Protein AF-A0A3D3W936-F1 (afdb_monomer_lite)

Sequence (114 aa):
MDIQENEQLFLDLMVFDGLSDNRIKELVEAGYLDEERENTDKAEAFIGHFVMSRKDEVIKTLEEQGSYFKDKGHVMFHAGLKSLMAMEIVMEHLAHNMVIKRKRDGNYIPRGIC

Structure (mmCIF, N/CA/C/O backbone):
data_AF-A0A3D3W936-F1
#
_entry.id   AF-A0A3D3W936-F1
#
loop_
_atom_site.group_PDB
_atom_site.id
_atom_site.type_symbol
_atom_site.label_atom_id
_atom_site.label_alt_id
_atom_site.label_comp_id
_atom_site.label_asym_id
_atom_site.label_entity_id
_atom_site.label_seq_id
_atom_site.pdbx_PDB_ins_code
_atom_site.Cartn_x
_atom_site.Cartn_y
_atom_site.Cartn_z
_atom_site.occupancy
_atom_site.B_iso_or_equiv
_atom_site.auth_seq_id
_atom_site.auth_comp_id
_atom_site.auth_asym_id
_atom_site.auth_atom_id
_atom_site.pdbx_PDB_model_num
ATOM 1 N N . MET A 1 1 ? -15.460 5.883 -2.810 1.00 45.62 1 MET A N 1
ATOM 2 C CA . MET A 1 1 ? -14.508 6.201 -1.730 1.00 45.62 1 MET A CA 1
ATOM 3 C C . MET A 1 1 ? -13.257 6.726 -2.379 1.00 45.62 1 MET A C 1
ATOM 5 O O . MET A 1 1 ? -12.807 6.135 -3.358 1.00 45.62 1 MET A O 1
ATOM 9 N N . ASP A 1 2 ? -12.807 7.880 -1.911 1.00 51.16 2 ASP A N 1
ATOM 10 C CA . ASP A 1 2 ? -11.709 8.630 -2.505 1.00 51.16 2 ASP A CA 1
ATOM 11 C C . ASP A 1 2 ? -10.382 7.879 -2.300 1.00 51.16 2 ASP A C 1
ATOM 13 O O . ASP A 1 2 ? -10.184 7.217 -1.281 1.00 51.16 2 ASP A O 1
ATOM 17 N N . ILE A 1 3 ? -9.458 7.949 -3.261 1.00 53.22 3 ILE A N 1
ATOM 18 C CA . ILE A 1 3 ? -8.173 7.221 -3.195 1.00 53.22 3 ILE A CA 1
ATOM 19 C C . ILE A 1 3 ? -7.363 7.651 -1.955 1.00 53.22 3 ILE A C 1
ATOM 21 O O . ILE A 1 3 ? -6.620 6.845 -1.396 1.00 53.22 3 ILE A O 1
ATOM 25 N N . GLN A 1 4 ? -7.560 8.890 -1.488 1.00 54.97 4 GLN A N 1
ATOM 26 C CA . GLN A 1 4 ? -6.928 9.436 -0.283 1.00 54.97 4 GLN A CA 1
ATOM 27 C C . GLN A 1 4 ? -7.371 8.770 1.019 1.00 54.97 4 GLN A C 1
ATOM 29 O O . GLN A 1 4 ? -6.528 8.525 1.879 1.00 54.97 4 GLN A O 1
ATOM 34 N N . GLU A 1 5 ? -8.659 8.461 1.169 1.00 63.22 5 GLU A N 1
ATOM 35 C CA . GLU A 1 5 ? -9.177 7.841 2.396 1.00 63.22 5 GLU A CA 1
ATOM 36 C C . GLU A 1 5 ? -8.642 6.411 2.556 1.00 63.22 5 GLU A C 1
ATOM 38 O O . GLU A 1 5 ? -8.361 5.963 3.666 1.00 63.22 5 GLU A O 1
ATOM 43 N N . ASN A 1 6 ? -8.408 5.725 1.434 1.00 86.69 6 ASN A N 1
ATOM 44 C CA . ASN A 1 6 ? -7.884 4.364 1.429 1.00 86.69 6 ASN A CA 1
ATOM 45 C C . ASN A 1 6 ? -6.383 4.299 1.763 1.00 86.69 6 ASN A C 1
ATOM 47 O O . ASN A 1 6 ? -5.961 3.352 2.417 1.00 86.69 6 ASN A O 1
ATOM 51 N N . GLU A 1 7 ? -5.564 5.270 1.339 1.00 93.19 7 GLU A N 1
ATOM 52 C CA . GLU A 1 7 ? -4.128 5.255 1.674 1.00 93.19 7 GLU A CA 1
ATOM 53 C C . GLU A 1 7 ? -3.887 5.541 3.159 1.00 93.19 7 GLU A C 1
ATOM 55 O O . GLU A 1 7 ? -3.073 4.861 3.777 1.00 93.19 7 GLU A O 1
ATOM 60 N N . GLN A 1 8 ? -4.615 6.494 3.753 1.00 92.50 8 GLN A N 1
ATOM 61 C CA . GLN A 1 8 ? -4.477 6.761 5.186 1.00 92.50 8 GLN A CA 1
ATOM 62 C C . GLN A 1 8 ? -4.939 5.563 6.017 1.00 92.50 8 GLN A C 1
ATOM 64 O O . GLN A 1 8 ? -4.222 5.154 6.921 1.00 92.50 8 GLN A O 1
ATOM 69 N N . LEU A 1 9 ? -6.080 4.952 5.675 1.00 94.62 9 LEU A N 1
ATOM 70 C CA . LEU A 1 9 ? -6.524 3.723 6.335 1.00 94.62 9 LEU A CA 1
ATOM 71 C C . LEU A 1 9 ? -5.487 2.599 6.191 1.00 94.62 9 LEU A C 1
ATOM 73 O O . LEU A 1 9 ? -5.211 1.899 7.155 1.00 94.6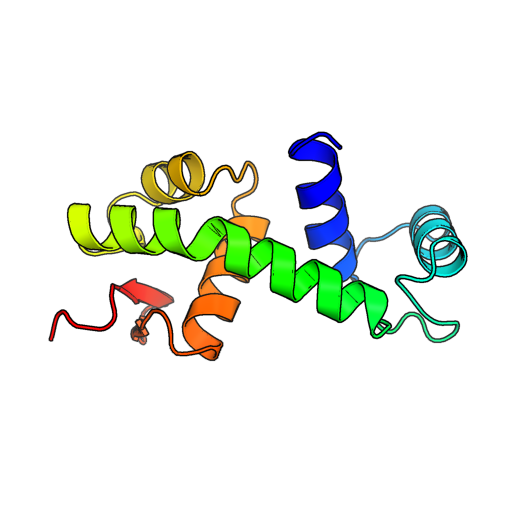2 9 LEU A O 1
ATOM 77 N N . PHE A 1 10 ? -4.881 2.441 5.014 1.00 95.25 10 PHE A N 1
ATOM 78 C CA . PHE A 1 10 ? -3.809 1.467 4.815 1.00 95.25 10 PHE A CA 1
ATOM 79 C C . PHE A 1 10 ? -2.612 1.731 5.731 1.00 95.25 10 PHE A C 1
ATOM 81 O O . PHE A 1 10 ? -2.123 0.805 6.370 1.00 95.25 10 PHE A O 1
ATOM 88 N N . LEU A 1 11 ? -2.162 2.982 5.836 1.00 94.06 11 LEU A N 1
ATOM 89 C CA . LEU A 1 11 ? -1.073 3.344 6.741 1.00 94.06 11 LEU A CA 1
ATOM 90 C C . LEU A 1 11 ? -1.441 3.115 8.206 1.00 94.06 11 LEU A C 1
ATOM 92 O O . LEU A 1 11 ? -0.625 2.562 8.935 1.00 94.06 11 LEU A O 1
ATOM 96 N N . ASP A 1 12 ? -2.659 3.472 8.614 1.00 94.44 12 ASP A N 1
ATOM 97 C CA . ASP A 1 12 ? -3.129 3.274 9.986 1.00 94.44 12 ASP A CA 1
ATOM 98 C C . ASP A 1 12 ? -3.082 1.787 10.390 1.00 94.44 12 ASP A C 1
ATOM 100 O O . ASP A 1 12 ? -2.702 1.463 11.510 1.00 94.44 12 ASP A O 1
ATOM 104 N N . LEU A 1 13 ? -3.420 0.876 9.471 1.00 94.12 13 LEU A N 1
ATOM 105 C CA . LEU A 1 13 ? -3.433 -0.572 9.728 1.00 94.12 13 LEU A CA 1
ATOM 106 C C . LEU A 1 13 ? -2.056 -1.241 9.616 1.00 94.12 13 LEU A C 1
ATOM 108 O O . LEU A 1 13 ? -1.870 -2.363 10.081 1.00 94.12 13 LEU A O 1
ATOM 112 N N . MET A 1 14 ? -1.093 -0.582 8.969 1.00 92.38 14 MET A N 1
ATOM 113 C CA . MET A 1 14 ? 0.261 -1.112 8.785 1.00 92.38 14 MET A CA 1
ATOM 114 C C . MET A 1 14 ? 1.270 -0.519 9.772 1.00 92.38 14 MET A C 1
ATOM 116 O O . MET A 1 14 ? 2.302 -1.133 10.045 1.00 92.38 14 MET A O 1
ATOM 120 N N . VAL A 1 15 ? 0.998 0.683 10.281 1.00 84.25 15 VAL A N 1
ATOM 121 C CA . VAL A 1 15 ? 1.892 1.465 11.137 1.00 84.25 15 VAL A CA 1
ATOM 122 C C . VAL A 1 15 ? 1.115 1.908 12.372 1.00 84.25 15 VAL A C 1
ATOM 124 O O . VAL A 1 15 ? 0.683 3.049 12.504 1.00 84.25 15 VAL A O 1
ATOM 127 N N . PHE A 1 16 ? 0.942 0.961 13.291 1.00 72.56 16 PHE A N 1
ATOM 128 C CA . PHE A 1 16 ? 0.241 1.164 14.560 1.00 72.56 16 PHE A CA 1
ATOM 129 C C . PHE A 1 16 ? 0.913 2.194 15.474 1.00 72.56 16 PHE A C 1
ATOM 131 O O . PHE A 1 16 ? 0.245 2.885 16.248 1.00 72.56 16 PHE A O 1
ATOM 138 N N . ASP A 1 17 ? 2.242 2.280 15.401 1.00 70.88 17 ASP A N 1
ATOM 139 C CA . ASP A 1 17 ? 3.057 3.077 16.309 1.00 70.88 17 ASP A CA 1
ATOM 140 C C . ASP A 1 17 ? 2.916 4.568 15.956 1.00 70.88 17 ASP A C 1
ATOM 142 O O . ASP A 1 17 ? 3.547 5.082 15.032 1.00 70.88 17 ASP A O 1
ATOM 146 N N . GLY A 1 18 ? 2.004 5.255 16.650 1.00 75.75 18 GLY A N 1
ATOM 147 C CA . GLY A 1 18 ? 1.690 6.671 16.425 1.00 75.75 18 GLY A CA 1
ATOM 148 C C . GLY A 1 18 ? 0.201 7.004 16.306 1.00 75.75 18 GLY A C 1
ATOM 149 O O . GLY A 1 18 ? -0.145 8.186 16.234 1.00 75.75 18 GLY A O 1
ATOM 150 N N . LEU A 1 19 ? -0.693 6.009 16.318 1.00 88.12 19 LEU A N 1
ATOM 151 C CA . LEU A 1 19 ? -2.132 6.272 16.318 1.00 88.12 19 LEU A CA 1
ATOM 152 C C . LEU A 1 19 ? -2.610 6.820 17.667 1.00 88.12 19 LEU A C 1
ATOM 154 O O . LEU A 1 19 ? -2.293 6.295 18.732 1.00 88.12 19 LEU A O 1
ATOM 158 N N . SER A 1 20 ? -3.432 7.870 17.617 1.00 91.56 20 SER A N 1
ATOM 159 C CA . SER A 1 20 ? -4.142 8.359 18.806 1.00 91.56 20 SER A CA 1
ATOM 160 C C . SER A 1 20 ? -5.178 7.341 19.296 1.00 91.56 20 SER A C 1
ATOM 162 O O . SER A 1 20 ? -5.777 6.633 18.484 1.00 91.56 20 SER A O 1
ATOM 164 N N . ASP A 1 21 ? -5.482 7.338 20.598 1.00 91.88 21 ASP A N 1
ATOM 165 C CA . ASP A 1 21 ? -6.515 6.459 21.172 1.00 91.88 21 ASP A CA 1
ATOM 166 C C . ASP A 1 21 ? -7.889 6.637 20.502 1.00 91.88 21 ASP A C 1
ATOM 168 O O . ASP A 1 21 ? -8.616 5.663 20.311 1.00 91.88 21 ASP A O 1
ATOM 172 N N . ASN A 1 22 ? -8.232 7.862 20.081 1.00 94.25 22 ASN A N 1
ATOM 173 C CA . ASN A 1 22 ? -9.468 8.124 19.339 1.00 94.25 22 ASN A CA 1
ATOM 174 C C . ASN A 1 22 ? -9.477 7.397 17.991 1.00 94.25 22 ASN A C 1
ATOM 176 O O . ASN A 1 22 ? -10.472 6.768 17.644 1.00 94.25 22 ASN A O 1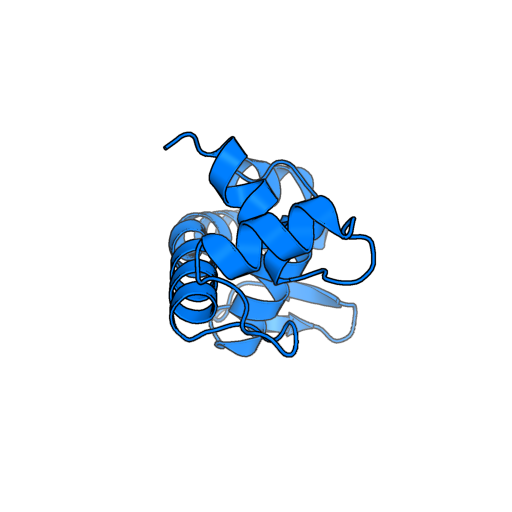
ATOM 180 N N . ARG A 1 23 ? -8.360 7.440 17.255 1.00 93.69 23 ARG A N 1
ATOM 181 C CA . ARG A 1 23 ? -8.250 6.761 15.961 1.00 93.69 23 ARG A CA 1
ATOM 182 C C . ARG A 1 23 ? -8.288 5.243 16.118 1.00 93.69 23 ARG A C 1
ATOM 184 O O . ARG A 1 23 ? -8.963 4.576 15.344 1.00 93.69 23 ARG A O 1
ATOM 191 N N . ILE A 1 24 ? -7.628 4.703 17.144 1.00 93.94 24 ILE A N 1
ATOM 192 C CA . ILE A 1 24 ? -7.701 3.271 17.475 1.00 93.94 24 ILE A CA 1
ATOM 193 C C . ILE A 1 24 ? -9.155 2.874 17.748 1.00 93.94 24 ILE A C 1
ATOM 195 O O . ILE A 1 24 ? -9.643 1.905 17.174 1.00 93.94 24 ILE A O 1
ATOM 199 N N . LYS A 1 25 ? -9.878 3.658 18.557 1.00 94.69 25 LYS A N 1
ATOM 200 C CA . LYS A 1 25 ? -11.290 3.405 18.857 1.00 94.69 25 LYS A CA 1
ATOM 201 C C . LYS A 1 25 ? -12.165 3.408 17.598 1.00 94.69 25 LYS A C 1
ATOM 203 O O . LYS A 1 25 ? -12.977 2.504 17.441 1.00 94.69 25 LYS A O 1
ATOM 208 N N . GLU A 1 26 ? -11.973 4.363 16.688 1.00 95.06 26 GLU A N 1
ATOM 209 C CA . GLU A 1 26 ? -12.682 4.389 15.398 1.00 95.06 26 GLU A CA 1
ATOM 210 C C . GLU A 1 26 ? -12.427 3.123 14.568 1.00 95.06 26 GLU A C 1
ATOM 212 O O . GLU A 1 26 ? -13.348 2.592 13.950 1.00 95.06 26 GLU A O 1
ATOM 217 N N . LEU A 1 27 ? -11.187 2.623 14.547 1.00 95.62 27 LEU A N 1
ATOM 218 C CA . LEU A 1 27 ? -10.826 1.418 13.797 1.00 95.62 27 LEU A CA 1
ATOM 219 C C . LEU A 1 27 ? -11.406 0.143 14.427 1.00 95.62 27 LEU A C 1
ATOM 221 O O . LEU A 1 27 ? -11.831 -0.747 13.685 1.00 95.62 27 LEU A O 1
ATOM 225 N N . VAL A 1 28 ? -11.486 0.078 15.761 1.00 95.94 28 VAL A N 1
ATOM 226 C CA . VAL A 1 28 ? -12.176 -1.001 16.491 1.00 95.94 28 VAL A CA 1
ATOM 227 C C . VAL A 1 28 ? -13.680 -0.965 16.213 1.00 95.94 28 VAL A C 1
ATOM 229 O O . VAL A 1 28 ? -14.263 -1.972 15.822 1.00 95.94 28 VAL A O 1
ATOM 232 N N . GLU A 1 29 ? -14.319 0.203 16.322 1.00 96.44 29 GLU A N 1
ATOM 233 C CA . GLU A 1 29 ? -15.753 0.370 16.029 1.00 96.44 29 GLU A CA 1
ATOM 234 C C . GLU A 1 29 ? -16.084 0.056 14.562 1.00 96.44 29 GLU A C 1
ATOM 236 O O . GLU A 1 29 ? -17.131 -0.517 14.256 1.00 96.44 29 GLU A O 1
ATOM 241 N N . ALA A 1 30 ? -15.172 0.377 13.642 1.00 95.50 30 ALA A N 1
ATOM 242 C CA . ALA A 1 30 ? -15.280 0.011 12.236 1.00 95.50 30 ALA A CA 1
ATOM 243 C C . ALA A 1 30 ? -14.973 -1.476 11.968 1.00 95.50 30 ALA A C 1
ATOM 245 O O . ALA A 1 30 ? -15.170 -1.930 10.836 1.00 95.50 30 ALA A O 1
ATOM 246 N N . GLY A 1 31 ? -14.506 -2.238 12.960 1.00 96.19 31 GLY A N 1
ATOM 247 C CA . GLY A 1 31 ? -14.188 -3.664 12.864 1.00 96.19 31 GLY A CA 1
ATOM 248 C C . GLY A 1 31 ? -12.910 -3.981 12.087 1.00 96.19 31 GLY A C 1
ATOM 249 O O . GLY A 1 31 ? -12.776 -5.094 11.583 1.00 96.19 31 GLY A O 1
ATOM 250 N N . TYR A 1 32 ? -12.011 -3.010 11.917 1.00 96.19 32 TYR A N 1
ATOM 251 C CA . TYR A 1 32 ? -10.683 -3.243 11.344 1.00 96.19 32 TYR A CA 1
ATOM 252 C C . TYR A 1 32 ? -9.686 -3.740 12.392 1.00 96.19 32 TYR A C 1
ATOM 254 O O . TYR A 1 32 ? -8.821 -4.541 12.058 1.00 96.19 32 TYR A O 1
ATOM 262 N N . LEU A 1 33 ? -9.842 -3.303 13.643 1.00 95.56 33 LEU A N 1
ATOM 263 C CA . LEU A 1 33 ? -9.070 -3.797 14.778 1.00 95.56 33 LEU A CA 1
ATOM 264 C C . LEU A 1 33 ? -9.965 -4.552 15.760 1.00 95.56 33 LEU A C 1
ATOM 266 O O . LEU A 1 33 ? -11.160 -4.261 15.851 1.00 95.56 33 LEU A O 1
ATOM 270 N N . ASP A 1 34 ? -9.390 -5.501 16.488 1.00 94.12 34 ASP A N 1
ATOM 271 C CA . ASP A 1 34 ? -10.045 -6.145 17.625 1.00 94.12 34 ASP A CA 1
ATOM 272 C C . ASP A 1 34 ? -9.782 -5.405 18.953 1.00 94.12 34 ASP A C 1
ATOM 274 O O . ASP A 1 34 ? -9.165 -4.336 18.996 1.00 94.12 34 ASP A O 1
ATOM 278 N N . GLU A 1 35 ? -10.291 -5.952 20.061 1.00 90.94 35 GLU A N 1
ATOM 279 C CA . GLU A 1 35 ? -10.131 -5.365 21.399 1.00 90.94 35 GLU A CA 1
ATOM 280 C C . GLU A 1 35 ? -8.667 -5.349 21.879 1.00 90.94 35 GLU A C 1
ATOM 282 O O . GLU A 1 35 ? -8.300 -4.502 22.699 1.00 90.94 35 GLU A O 1
ATOM 287 N N . GLU A 1 36 ? -7.827 -6.237 21.340 1.00 91.62 36 GLU A N 1
ATOM 288 C CA . GLU A 1 36 ? -6.386 -6.311 21.602 1.00 91.62 36 GLU A CA 1
ATOM 289 C C . GLU A 1 36 ? -5.577 -5.392 20.669 1.00 91.62 36 GLU A C 1
ATOM 291 O O . GLU A 1 36 ? -4.365 -5.246 20.835 1.00 91.62 36 GLU A O 1
ATOM 296 N N . ARG A 1 37 ? -6.267 -4.658 19.780 1.00 90.69 37 ARG A N 1
ATOM 297 C CA . ARG A 1 37 ? -5.710 -3.747 18.768 1.00 90.69 37 ARG A CA 1
ATOM 298 C C . ARG A 1 37 ? -4.949 -4.481 17.662 1.00 90.69 37 ARG A C 1
ATOM 300 O O . ARG A 1 37 ? -4.101 -3.871 17.011 1.00 90.69 37 ARG A O 1
ATOM 307 N N . GLU A 1 38 ? -5.261 -5.750 17.428 1.00 92.62 38 GLU A N 1
ATOM 308 C CA . GLU A 1 38 ? -4.733 -6.528 16.309 1.00 92.62 38 GLU A CA 1
ATOM 309 C C . GLU A 1 38 ? -5.623 -6.379 15.066 1.00 92.62 38 GLU A C 1
ATOM 311 O O . GLU A 1 38 ? -6.813 -6.065 15.160 1.00 92.62 38 GLU A O 1
ATOM 316 N N . ASN A 1 39 ? -5.047 -6.580 13.876 1.00 95.19 39 ASN A N 1
ATOM 317 C CA . ASN A 1 39 ? -5.801 -6.559 12.622 1.00 95.19 39 ASN A CA 1
ATOM 318 C C . ASN A 1 39 ? -6.803 -7.718 12.570 1.00 95.19 39 ASN A C 1
ATOM 320 O O . ASN A 1 39 ? -6.443 -8.879 12.745 1.00 95.19 39 ASN A O 1
ATOM 324 N N . THR A 1 40 ? -8.053 -7.412 12.228 1.00 96.69 40 THR A N 1
ATOM 325 C CA . THR A 1 40 ? -9.069 -8.435 11.946 1.00 96.69 40 THR A CA 1
ATOM 326 C C . THR A 1 40 ? -8.958 -8.956 10.509 1.00 96.69 40 THR A C 1
ATOM 328 O O . THR A 1 40 ? -8.343 -8.326 9.644 1.00 96.69 40 THR A O 1
ATOM 331 N N . ASP A 1 41 ? -9.685 -10.033 10.186 1.00 96.94 41 ASP A N 1
ATOM 332 C CA . ASP A 1 41 ? -9.841 -10.524 8.804 1.00 96.94 41 ASP A CA 1
ATOM 333 C C . ASP A 1 41 ? -10.296 -9.427 7.823 1.00 96.94 41 ASP A C 1
ATOM 335 O O . ASP A 1 41 ? -9.945 -9.435 6.641 1.00 96.94 41 ASP A O 1
ATOM 339 N N . LYS A 1 42 ? -11.081 -8.452 8.305 1.00 95.38 42 LYS A N 1
ATOM 340 C CA . LYS A 1 42 ? -11.525 -7.309 7.501 1.00 95.38 42 LYS A CA 1
ATOM 341 C C . LYS A 1 42 ? -10.357 -6.384 7.154 1.00 95.38 42 LYS A C 1
ATOM 343 O O . LYS A 1 42 ? -10.291 -5.911 6.017 1.00 95.38 42 LYS A O 1
ATOM 348 N N . ALA A 1 43 ? -9.468 -6.109 8.109 1.00 96.00 43 ALA A N 1
ATOM 349 C CA . ALA A 1 43 ? -8.259 -5.328 7.863 1.00 96.00 43 ALA A CA 1
ATOM 350 C C . ALA A 1 43 ? -7.315 -6.057 6.913 1.00 96.00 43 ALA A C 1
ATOM 352 O O . ALA A 1 43 ? -6.909 -5.467 5.915 1.00 96.00 43 ALA A O 1
ATOM 353 N N . GLU A 1 44 ? -7.065 -7.345 7.135 1.00 95.44 44 GLU A N 1
ATOM 354 C CA . GLU A 1 44 ? -6.204 -8.150 6.261 1.00 95.44 44 GLU A CA 1
ATOM 355 C C . GLU A 1 44 ? -6.741 -8.212 4.821 1.00 95.44 44 GLU A C 1
ATOM 357 O O . GLU A 1 44 ? -5.999 -8.011 3.854 1.00 95.44 44 GLU A O 1
ATOM 362 N N . ALA A 1 45 ? -8.057 -8.381 4.648 1.00 95.19 45 ALA A N 1
ATOM 363 C CA . ALA A 1 45 ? -8.689 -8.331 3.330 1.00 95.19 45 ALA A CA 1
ATOM 364 C C . ALA A 1 45 ? -8.541 -6.954 2.662 1.00 95.19 45 ALA A C 1
ATOM 366 O O . ALA A 1 45 ? -8.273 -6.866 1.459 1.00 95.19 45 ALA A O 1
ATOM 367 N N . PHE A 1 46 ? -8.702 -5.870 3.425 1.00 95.56 46 PHE A N 1
ATOM 368 C CA . PHE A 1 46 ? -8.494 -4.515 2.923 1.00 95.56 46 PHE A CA 1
ATOM 369 C C . PHE A 1 46 ? -7.036 -4.282 2.500 1.00 95.56 46 PHE A C 1
ATOM 371 O O . PHE A 1 46 ? -6.805 -3.828 1.379 1.00 95.56 46 PHE A O 1
ATOM 378 N N . ILE A 1 47 ? -6.066 -4.636 3.350 1.00 95.31 47 ILE A N 1
ATOM 379 C CA . ILE A 1 47 ? -4.622 -4.520 3.092 1.00 95.31 47 ILE A CA 1
ATOM 380 C C . ILE A 1 47 ? -4.258 -5.285 1.818 1.00 95.31 47 ILE A C 1
ATOM 382 O O . ILE A 1 47 ? -3.660 -4.719 0.898 1.00 95.31 47 ILE A O 1
ATOM 386 N N . GLY A 1 48 ? -4.685 -6.547 1.719 1.00 93.88 48 GLY A N 1
ATOM 387 C CA . GLY A 1 48 ? -4.437 -7.390 0.554 1.00 93.88 48 GLY A CA 1
ATOM 388 C C . GLY A 1 48 ? -4.999 -6.784 -0.732 1.00 93.88 48 GLY A C 1
ATOM 389 O O . GLY A 1 48 ? -4.281 -6.660 -1.728 1.00 93.88 48 GLY A O 1
ATOM 390 N N . HIS A 1 49 ? -6.258 -6.336 -0.720 1.00 94.38 49 HIS A N 1
ATOM 391 C CA . HIS A 1 49 ? -6.862 -5.672 -1.877 1.00 94.38 49 HIS A CA 1
ATOM 392 C C . HIS A 1 49 ? -6.166 -4.355 -2.233 1.00 94.38 49 HIS A C 1
ATOM 394 O O . HIS A 1 49 ? -5.939 -4.085 -3.417 1.00 94.38 49 HIS A O 1
ATOM 400 N N . PHE A 1 50 ? -5.796 -3.548 -1.237 1.00 95.19 50 PHE A N 1
ATOM 401 C CA . PHE A 1 50 ? -5.094 -2.290 -1.453 1.00 95.19 50 PHE A CA 1
ATOM 402 C C . PHE A 1 50 ? -3.762 -2.533 -2.165 1.00 95.19 50 PHE A C 1
ATOM 404 O O . PHE A 1 50 ? -3.554 -1.987 -3.248 1.00 95.19 50 PHE A O 1
ATOM 411 N N . VAL A 1 51 ? -2.912 -3.422 -1.642 1.00 95.44 51 VAL A N 1
ATOM 412 C CA . VAL A 1 51 ? -1.622 -3.773 -2.263 1.00 95.44 51 VAL A CA 1
ATOM 413 C C . VAL A 1 51 ? -1.824 -4.311 -3.680 1.00 95.44 51 VAL A C 1
ATOM 415 O O . VAL A 1 51 ? -1.197 -3.838 -4.630 1.00 95.44 51 VAL A O 1
ATOM 418 N N . MET A 1 52 ? -2.730 -5.276 -3.849 1.00 93.38 52 MET A N 1
ATOM 419 C CA . MET A 1 52 ? -2.923 -5.946 -5.136 1.00 93.38 52 MET A CA 1
ATOM 420 C C . MET A 1 52 ? -3.497 -5.022 -6.207 1.00 93.38 52 MET A C 1
ATOM 422 O O . MET A 1 52 ? -3.175 -5.189 -7.381 1.00 93.38 52 MET A O 1
ATOM 426 N N . SER A 1 53 ? -4.274 -4.010 -5.822 1.00 93.75 53 SER A N 1
ATOM 427 C CA . SER A 1 53 ? -4.786 -3.012 -6.765 1.00 93.75 53 SER A CA 1
ATOM 428 C C . SER A 1 53 ? -3.705 -2.092 -7.352 1.00 93.75 53 SER A C 1
ATOM 430 O O . SER A 1 53 ? -3.950 -1.467 -8.378 1.00 93.75 53 SER A O 1
ATOM 432 N N . ARG A 1 54 ? -2.509 -2.012 -6.744 1.00 93.88 54 ARG A N 1
ATOM 433 C CA . ARG A 1 54 ? -1.361 -1.237 -7.267 1.00 93.88 54 ARG A CA 1
ATOM 434 C C . ARG A 1 54 ? -0.380 -2.079 -8.073 1.00 93.88 54 ARG A C 1
ATOM 436 O O . ARG A 1 54 ? 0.492 -1.539 -8.748 1.00 93.88 54 ARG A O 1
ATOM 443 N N . LYS A 1 55 ? -0.511 -3.401 -7.987 1.00 93.94 55 LYS A N 1
ATOM 444 C CA . LYS A 1 55 ? 0.441 -4.370 -8.521 1.00 93.94 55 LYS A CA 1
ATOM 445 C C . LYS A 1 55 ? 0.783 -4.121 -9.991 1.00 93.94 55 LYS A C 1
ATOM 447 O O . LYS A 1 55 ? 1.961 -4.078 -10.328 1.00 93.94 55 LYS A O 1
ATOM 452 N N . ASP A 1 56 ? -0.226 -3.990 -10.848 1.00 94.12 56 ASP A N 1
ATOM 453 C CA . ASP A 1 56 ? -0.019 -3.972 -12.300 1.00 94.12 56 ASP A CA 1
ATOM 454 C C . ASP A 1 56 ? 0.754 -2.723 -12.747 1.00 94.12 56 ASP A C 1
ATOM 456 O O . ASP A 1 56 ? 1.717 -2.838 -13.504 1.00 94.12 56 ASP A O 1
ATOM 460 N N . GLU A 1 57 ? 0.413 -1.550 -12.204 1.00 95.31 57 GLU A N 1
ATOM 461 C CA . GLU A 1 57 ? 1.146 -0.307 -12.480 1.00 95.31 57 GLU A CA 1
ATOM 462 C C . GLU A 1 57 ? 2.568 -0.351 -11.905 1.00 95.31 57 GLU A C 1
ATOM 464 O O . GLU A 1 57 ? 3.518 0.009 -12.595 1.00 95.31 57 GLU A O 1
ATOM 469 N N . VAL A 1 58 ? 2.755 -0.880 -10.688 1.00 95.50 58 VAL A N 1
ATOM 470 C CA . VAL A 1 58 ? 4.097 -1.054 -10.103 1.00 95.50 58 VAL A CA 1
ATOM 471 C C . VAL A 1 58 ? 4.976 -1.946 -10.982 1.00 95.50 58 VAL A C 1
ATOM 473 O O . VAL A 1 58 ? 6.117 -1.583 -11.267 1.00 95.50 58 VAL A O 1
ATOM 476 N N . ILE A 1 59 ? 4.470 -3.105 -11.420 1.00 94.62 59 ILE A N 1
ATOM 477 C CA . ILE A 1 59 ? 5.222 -4.021 -12.290 1.00 94.62 59 ILE A CA 1
ATOM 478 C C . ILE A 1 59 ? 5.588 -3.314 -13.589 1.00 94.62 59 ILE A C 1
ATOM 480 O O . ILE A 1 59 ? 6.767 -3.270 -13.936 1.00 94.62 59 ILE A O 1
ATOM 484 N N . LYS A 1 60 ? 4.601 -2.720 -14.264 1.00 95.12 60 LYS A N 1
ATOM 485 C CA . LYS A 1 60 ? 4.797 -2.044 -15.545 1.00 95.12 60 LYS A CA 1
ATOM 486 C C . LYS A 1 60 ? 5.861 -0.952 -15.450 1.00 95.12 60 LYS A C 1
ATOM 488 O O . LYS A 1 60 ? 6.806 -0.945 -16.235 1.00 95.12 60 LYS A O 1
ATOM 493 N N . THR A 1 61 ? 5.777 -0.067 -14.457 1.00 95.44 61 THR A N 1
ATOM 494 C CA . THR A 1 61 ? 6.767 1.007 -14.302 1.00 95.44 61 THR A CA 1
ATOM 495 C C . THR A 1 61 ? 8.161 0.459 -13.983 1.00 95.44 61 THR A C 1
ATOM 497 O O . THR A 1 61 ? 9.167 0.986 -14.466 1.00 95.44 61 THR A O 1
ATOM 500 N N . LEU A 1 62 ? 8.259 -0.624 -13.203 1.00 95.50 62 LEU A N 1
ATOM 501 C CA . LEU A 1 62 ? 9.539 -1.286 -12.941 1.00 95.50 62 LEU A CA 1
ATOM 502 C C . LEU A 1 62 ? 10.106 -1.985 -14.180 1.00 95.50 62 LEU A C 1
ATOM 504 O O . LEU A 1 62 ? 11.325 -2.008 -14.325 1.00 95.50 62 LEU A O 1
ATOM 508 N N . GLU A 1 63 ? 9.274 -2.544 -15.056 1.00 93.88 63 GLU A N 1
ATOM 509 C CA . GLU A 1 63 ? 9.701 -3.116 -16.339 1.00 93.88 63 GLU A CA 1
ATOM 510 C C . GLU A 1 63 ? 10.237 -2.032 -17.280 1.00 93.88 63 GLU A C 1
ATOM 512 O O . GLU A 1 63 ? 11.285 -2.218 -17.895 1.00 93.88 63 GLU A O 1
ATOM 517 N N . GLU A 1 64 ? 9.584 -0.870 -17.323 1.00 93.19 64 GLU A N 1
ATOM 518 C CA . GLU A 1 64 ? 10.003 0.271 -18.145 1.00 93.19 64 GLU A CA 1
ATOM 519 C C . GLU A 1 64 ? 11.328 0.886 -17.667 1.00 93.19 64 GLU A C 1
ATOM 521 O O . GLU A 1 64 ? 12.207 1.207 -18.473 1.00 93.19 64 GLU A O 1
ATOM 526 N N . GLN A 1 65 ? 11.504 1.062 -16.352 1.00 94.31 65 GLN A N 1
ATOM 527 C CA . GLN A 1 65 ? 12.680 1.753 -15.813 1.00 94.31 65 GLN A CA 1
ATOM 528 C C . GLN A 1 65 ? 13.792 0.815 -15.313 1.00 94.31 65 GLN A C 1
ATOM 530 O O . GLN A 1 65 ? 14.937 1.251 -15.154 1.00 94.31 65 GLN A O 1
ATOM 535 N N . GLY A 1 66 ? 13.471 -0.454 -15.062 1.00 91.50 66 GLY A N 1
ATOM 536 C CA . GLY A 1 66 ? 14.357 -1.542 -14.637 1.00 91.50 66 GLY A CA 1
ATOM 537 C C . GLY A 1 66 ? 14.593 -1.670 -13.126 1.00 91.50 66 GLY A C 1
ATOM 538 O O . GLY A 1 66 ? 14.984 -2.738 -12.654 1.00 91.50 66 GLY A O 1
ATOM 539 N N . SER A 1 67 ? 14.411 -0.602 -12.344 1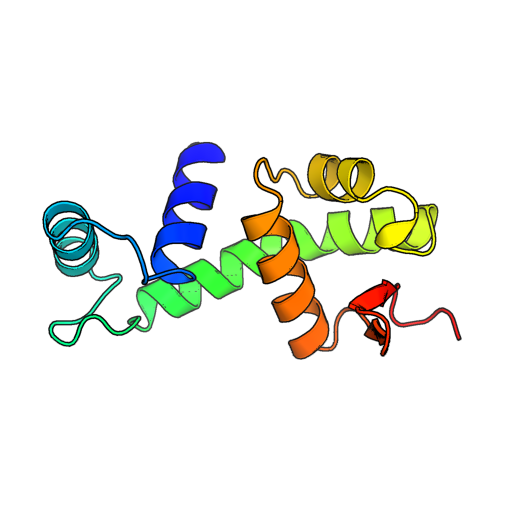.00 92.06 67 SER A N 1
ATOM 540 C CA . SER A 1 67 ? 14.789 -0.573 -10.922 1.00 92.06 67 SER A CA 1
ATOM 541 C C . SER A 1 67 ? 14.020 0.482 -10.139 1.00 92.06 67 SER A C 1
ATOM 543 O O . SER A 1 67 ? 13.972 1.635 -10.563 1.00 92.06 67 SER A O 1
ATOM 545 N N . TYR A 1 68 ? 13.529 0.143 -8.946 1.00 93.50 68 TYR A N 1
ATOM 546 C CA . TYR A 1 68 ? 12.856 1.094 -8.055 1.00 93.50 68 TYR A CA 1
ATOM 547 C C . TYR A 1 68 ? 13.744 2.292 -7.690 1.00 93.50 68 TYR A C 1
ATOM 549 O O . TYR A 1 68 ? 13.291 3.429 -7.712 1.00 93.50 68 TYR A O 1
ATOM 557 N N . PHE A 1 69 ? 15.038 2.071 -7.433 1.00 93.69 69 PHE A N 1
ATOM 558 C CA . PHE A 1 69 ? 15.958 3.153 -7.051 1.00 93.69 69 PHE A CA 1
ATOM 559 C C . PHE A 1 69 ? 16.348 4.101 -8.189 1.00 93.69 69 PHE A C 1
ATOM 561 O O . PHE A 1 69 ? 16.961 5.128 -7.915 1.00 93.69 69 PHE A O 1
ATOM 568 N N . LYS A 1 70 ? 16.019 3.778 -9.448 1.00 92.75 70 LYS A N 1
ATOM 569 C CA . LYS A 1 70 ? 16.343 4.658 -10.580 1.00 92.75 70 LYS A CA 1
ATOM 570 C C . LYS A 1 70 ? 15.554 5.962 -10.485 1.00 92.75 70 LYS A C 1
ATOM 572 O O . LYS A 1 70 ? 16.129 7.032 -10.631 1.0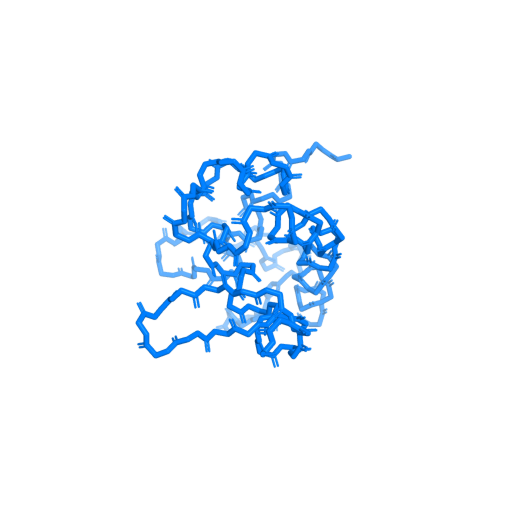0 92.75 70 LYS A O 1
ATOM 577 N N . ASP A 1 71 ? 14.261 5.840 -10.210 1.00 94.56 71 ASP A N 1
ATOM 578 C CA . ASP A 1 71 ? 13.375 6.950 -9.890 1.00 94.56 71 ASP A CA 1
ATOM 579 C C . ASP A 1 71 ? 12.215 6.414 -9.042 1.00 94.56 71 ASP A C 1
ATOM 581 O O . ASP A 1 71 ? 11.316 5.739 -9.549 1.00 94.56 71 ASP A O 1
ATOM 585 N N . LYS A 1 72 ? 12.255 6.673 -7.730 1.00 94.00 72 LYS A N 1
ATOM 586 C CA . LYS A 1 72 ? 11.197 6.240 -6.805 1.00 94.00 72 LYS A CA 1
ATOM 587 C C . LYS A 1 72 ? 9.899 7.023 -7.023 1.00 94.00 72 LYS A C 1
ATOM 589 O O . LYS A 1 72 ? 8.818 6.459 -6.870 1.00 94.00 72 LYS A O 1
ATOM 594 N N . GLY A 1 73 ? 10.008 8.309 -7.369 1.00 93.94 73 GLY A N 1
ATOM 595 C CA . GLY A 1 73 ? 8.864 9.201 -7.549 1.00 93.94 73 GLY A CA 1
ATOM 596 C C . GLY A 1 73 ? 8.018 8.792 -8.749 1.00 93.94 73 GLY A C 1
ATOM 597 O O . GLY A 1 73 ? 6.793 8.796 -8.658 1.00 93.94 73 GLY A O 1
ATOM 598 N N . HIS A 1 74 ? 8.666 8.345 -9.825 1.00 95.25 74 HIS A N 1
ATOM 599 C CA . HIS A 1 74 ? 7.993 7.809 -11.004 1.00 95.25 74 HIS A CA 1
ATOM 600 C C . HIS A 1 74 ? 7.138 6.572 -10.677 1.00 95.25 74 HIS A C 1
ATOM 602 O O . HIS A 1 74 ? 5.951 6.547 -11.000 1.00 95.25 74 HIS A O 1
ATOM 608 N N . VAL A 1 75 ? 7.686 5.586 -9.953 1.00 95.62 75 VAL A N 1
ATOM 609 C CA . VAL A 1 75 ? 6.915 4.388 -9.555 1.00 95.62 75 VAL A CA 1
ATOM 610 C C . VAL A 1 75 ? 5.778 4.750 -8.602 1.00 95.62 75 VAL A C 1
ATOM 612 O O . VAL A 1 75 ? 4.667 4.257 -8.762 1.00 95.62 75 VAL A O 1
ATOM 615 N N . MET A 1 76 ? 6.030 5.635 -7.634 1.00 95.50 76 MET A N 1
ATOM 616 C CA . MET A 1 76 ? 5.017 6.072 -6.670 1.00 95.50 76 MET A CA 1
ATOM 617 C C . MET A 1 76 ? 3.844 6.794 -7.355 1.00 95.50 76 MET A C 1
ATOM 619 O O . MET A 1 76 ? 2.686 6.517 -7.044 1.00 95.50 76 MET A O 1
ATOM 623 N N . PHE A 1 77 ? 4.141 7.667 -8.323 1.00 94.75 77 PHE A N 1
ATOM 624 C CA . PHE A 1 77 ? 3.136 8.378 -9.113 1.00 94.75 77 PHE A CA 1
ATOM 625 C C . PHE A 1 77 ? 2.236 7.411 -9.893 1.00 94.75 77 PHE A C 1
ATOM 627 O O . PHE A 1 77 ? 1.014 7.512 -9.804 1.00 94.75 77 PHE A O 1
ATOM 634 N N . HIS A 1 78 ? 2.824 6.442 -10.601 1.00 94.62 78 HIS A N 1
ATOM 635 C CA . HIS A 1 78 ? 2.065 5.453 -11.373 1.00 94.62 78 HIS A CA 1
ATOM 636 C C . HIS A 1 78 ? 1.292 4.467 -10.495 1.00 94.62 78 HIS A C 1
ATOM 638 O O . HIS A 1 78 ? 0.163 4.108 -10.817 1.00 94.62 78 HIS A O 1
ATOM 644 N N . ALA A 1 79 ? 1.837 4.107 -9.332 1.00 93.06 79 ALA A N 1
ATOM 645 C CA . ALA A 1 79 ? 1.123 3.332 -8.323 1.00 93.06 79 ALA A CA 1
ATOM 646 C C . ALA A 1 79 ? -0.041 4.110 -7.672 1.00 93.06 79 ALA A C 1
ATOM 648 O O . ALA A 1 79 ? -0.785 3.543 -6.872 1.00 93.06 79 ALA A O 1
ATOM 649 N N . GLY A 1 80 ? -0.209 5.404 -7.968 1.00 93.62 80 GLY A N 1
ATOM 650 C CA . GLY A 1 80 ? -1.265 6.228 -7.384 1.00 93.62 80 GLY A CA 1
ATOM 651 C C . GLY A 1 80 ? -1.121 6.394 -5.870 1.00 93.62 80 GLY A C 1
ATOM 652 O O . GLY A 1 80 ? -2.131 6.485 -5.169 1.00 93.62 80 GLY A O 1
ATOM 653 N N . LEU A 1 81 ? 0.117 6.390 -5.368 1.00 93.94 81 LEU A N 1
ATOM 654 C CA . LEU A 1 81 ? 0.441 6.572 -3.955 1.00 93.94 81 LEU A CA 1
ATOM 655 C C . LEU A 1 81 ? 1.000 7.973 -3.717 1.00 93.94 81 LEU A C 1
ATOM 657 O O . LEU A 1 81 ? 1.686 8.542 -4.567 1.00 93.94 81 LEU A O 1
ATOM 661 N N . LYS A 1 82 ? 0.691 8.551 -2.557 1.00 91.31 82 LYS A N 1
ATOM 662 C CA . LYS A 1 82 ? 1.131 9.905 -2.192 1.00 91.31 82 LYS A CA 1
ATOM 663 C C . LYS A 1 82 ? 2.281 9.890 -1.198 1.00 91.31 82 LYS A C 1
ATOM 665 O O . LYS A 1 82 ? 3.123 10.787 -1.235 1.00 91.31 82 LYS A O 1
ATOM 670 N N . SER A 1 83 ? 2.321 8.897 -0.316 1.00 92.50 83 SER A N 1
ATOM 671 C CA . SER A 1 83 ? 3.366 8.753 0.687 1.00 92.50 83 SER A CA 1
ATOM 672 C C . SER A 1 83 ? 4.426 7.736 0.270 1.00 92.50 83 SER A C 1
ATOM 674 O O . SER A 1 83 ? 4.141 6.641 -0.224 1.00 92.50 83 SER A O 1
ATOM 676 N N . LEU A 1 84 ? 5.683 8.084 0.552 1.00 92.25 84 LEU A N 1
ATOM 677 C CA . LEU A 1 84 ? 6.802 7.162 0.381 1.00 92.25 84 LEU A CA 1
ATOM 678 C C . LEU A 1 84 ? 6.648 5.929 1.283 1.00 92.25 84 LEU A C 1
ATOM 680 O O . LEU A 1 84 ? 6.990 4.828 0.872 1.00 92.25 84 LEU A O 1
ATOM 684 N N . MET A 1 85 ? 6.091 6.108 2.481 1.00 93.44 85 MET A N 1
ATOM 685 C CA . MET A 1 85 ? 5.865 5.022 3.433 1.00 93.44 85 MET A CA 1
ATOM 686 C C . MET A 1 85 ? 4.886 3.980 2.885 1.00 93.44 85 MET A C 1
ATOM 688 O O . MET A 1 85 ? 5.200 2.791 2.900 1.00 93.44 85 MET A O 1
ATOM 692 N N . ALA A 1 86 ? 3.746 4.407 2.324 1.00 94.56 86 ALA A N 1
ATOM 693 C CA . ALA A 1 86 ? 2.803 3.478 1.704 1.00 94.56 86 ALA A CA 1
ATOM 694 C C . ALA A 1 86 ? 3.461 2.742 0.535 1.00 94.56 86 ALA A C 1
ATOM 696 O O . ALA A 1 86 ? 3.298 1.530 0.402 1.00 94.56 86 ALA A O 1
ATOM 697 N N . MET A 1 87 ? 4.254 3.453 -0.273 1.00 95.69 87 MET A N 1
ATOM 698 C CA . MET A 1 87 ? 4.994 2.844 -1.373 1.00 95.69 87 MET A CA 1
ATOM 699 C C . MET A 1 87 ? 5.980 1.777 -0.884 1.00 95.69 87 MET A C 1
ATOM 701 O O . MET A 1 87 ? 6.010 0.678 -1.428 1.00 95.69 87 MET A O 1
ATOM 705 N N . GLU A 1 88 ? 6.766 2.055 0.155 1.00 94.44 88 GLU A N 1
ATOM 706 C CA . GLU A 1 88 ? 7.735 1.093 0.690 1.00 94.44 88 GLU A CA 1
ATOM 707 C C . GLU A 1 88 ? 7.058 -0.155 1.271 1.00 94.44 88 GLU A C 1
ATOM 709 O O . GLU A 1 88 ? 7.514 -1.268 1.000 1.00 94.44 88 GLU A O 1
ATOM 714 N N . ILE A 1 89 ? 5.930 0.002 1.970 1.00 95.50 89 ILE A N 1
ATOM 715 C CA . ILE A 1 89 ? 5.154 -1.127 2.501 1.00 95.50 89 ILE A CA 1
ATOM 716 C C . ILE A 1 89 ? 4.534 -1.951 1.364 1.00 95.50 89 ILE A C 1
ATOM 718 O O . ILE A 1 89 ? 4.605 -3.182 1.397 1.00 95.50 89 ILE A O 1
ATOM 722 N N . VAL A 1 90 ? 3.968 -1.303 0.338 1.00 96.31 90 VAL A N 1
ATOM 723 C CA . VAL A 1 90 ? 3.431 -1.984 -0.854 1.00 96.31 90 VAL A CA 1
ATOM 724 C C . VAL A 1 90 ? 4.530 -2.782 -1.554 1.00 96.31 90 VAL A C 1
ATOM 726 O O . VAL A 1 90 ? 4.324 -3.950 -1.881 1.00 96.31 90 VAL A O 1
ATOM 729 N N . MET A 1 91 ? 5.713 -2.198 -1.744 1.00 96.50 91 MET A N 1
ATOM 730 C CA . MET A 1 91 ? 6.845 -2.878 -2.380 1.00 96.50 91 MET A CA 1
ATOM 731 C C . MET A 1 91 ? 7.322 -4.088 -1.575 1.00 96.50 91 MET A C 1
ATOM 733 O O . MET A 1 91 ? 7.584 -5.140 -2.162 1.00 96.50 91 MET A O 1
ATOM 737 N N . GLU A 1 92 ? 7.385 -3.97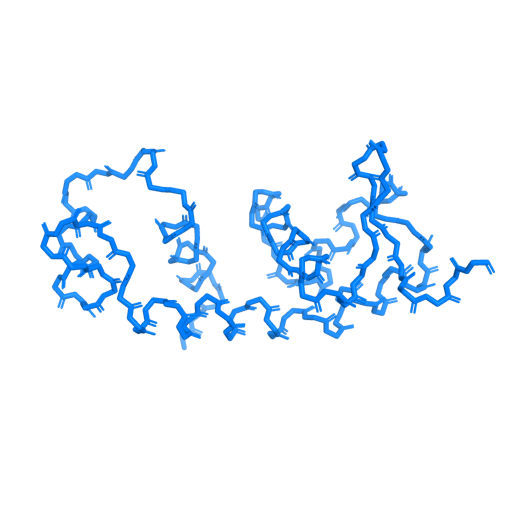6 -0.247 1.00 95.88 92 GLU A N 1
ATOM 738 C CA . GLU A 1 92 ? 7.729 -5.106 0.619 1.00 95.88 92 GLU A CA 1
ATOM 739 C C . GLU A 1 92 ? 6.680 -6.224 0.513 1.00 95.88 92 GLU A C 1
ATOM 741 O O . GLU A 1 92 ? 7.048 -7.382 0.328 1.00 95.88 92 GLU A O 1
ATOM 746 N N . HIS A 1 93 ? 5.382 -5.896 0.518 1.00 95.31 93 HIS A N 1
ATOM 747 C CA . HIS A 1 93 ? 4.316 -6.894 0.355 1.00 95.31 93 HIS A CA 1
ATOM 748 C C . HIS A 1 93 ? 4.377 -7.589 -1.002 1.00 95.31 93 HIS A C 1
ATOM 750 O O . HIS A 1 93 ? 4.262 -8.812 -1.083 1.00 95.31 93 HIS A O 1
ATOM 756 N N . LEU A 1 94 ? 4.579 -6.836 -2.083 1.00 95.56 94 LEU A N 1
ATOM 757 C CA . LEU A 1 94 ? 4.717 -7.409 -3.420 1.00 95.56 94 LEU A CA 1
ATOM 758 C C . LEU A 1 94 ? 5.969 -8.292 -3.523 1.00 95.56 94 LEU A C 1
ATOM 760 O O . LEU A 1 94 ? 5.935 -9.328 -4.189 1.00 95.56 94 LEU A O 1
ATOM 764 N N . ALA A 1 95 ? 7.067 -7.925 -2.857 1.00 95.25 95 ALA A N 1
ATOM 765 C CA . ALA A 1 95 ? 8.266 -8.755 -2.801 1.00 95.25 95 ALA A CA 1
ATOM 766 C C . ALA A 1 95 ? 8.034 -10.043 -1.997 1.00 95.25 95 ALA A C 1
ATOM 768 O O . ALA A 1 95 ? 8.419 -11.123 -2.450 1.00 95.25 95 ALA A O 1
ATOM 769 N N . HIS A 1 96 ? 7.364 -9.946 -0.847 1.00 94.06 96 HIS A N 1
ATOM 770 C CA . HIS A 1 96 ? 7.054 -11.085 0.016 1.00 94.06 96 HIS A CA 1
ATOM 771 C C . HIS A 1 96 ? 6.087 -12.066 -0.665 1.00 94.06 96 HIS A C 1
ATOM 773 O O . HIS A 1 96 ? 6.314 -13.273 -0.650 1.00 94.06 96 HIS A O 1
ATOM 779 N N . ASN A 1 97 ? 5.101 -11.539 -1.400 1.00 91.25 97 ASN A N 1
ATOM 780 C CA . ASN A 1 97 ? 4.187 -12.298 -2.262 1.00 91.25 97 ASN A CA 1
ATOM 781 C C . ASN A 1 97 ? 4.818 -12.748 -3.584 1.00 91.25 97 ASN A C 1
ATOM 783 O O . ASN A 1 97 ? 4.119 -13.181 -4.501 1.00 91.25 97 ASN A O 1
ATOM 787 N N . MET A 1 98 ? 6.143 -12.659 -3.704 1.00 91.19 98 MET A N 1
ATOM 788 C CA . MET A 1 98 ? 6.891 -13.192 -4.831 1.00 91.19 98 MET A CA 1
ATOM 789 C C . MET A 1 98 ? 6.523 -12.551 -6.185 1.00 91.19 98 MET A C 1
ATOM 791 O O . MET A 1 98 ? 6.836 -13.120 -7.228 1.00 91.19 98 MET A O 1
ATOM 795 N N . VAL A 1 99 ? 5.940 -11.352 -6.193 1.00 92.75 99 VAL A N 1
ATOM 796 C CA . VAL A 1 99 ? 5.557 -10.616 -7.408 1.00 92.75 99 VAL A CA 1
ATOM 797 C C . VAL A 1 99 ? 6.751 -9.875 -8.012 1.00 92.75 99 VAL A C 1
ATOM 799 O O . VAL A 1 99 ? 7.005 -9.955 -9.211 1.00 92.75 99 VAL A O 1
ATOM 802 N N . ILE A 1 100 ? 7.525 -9.194 -7.169 1.00 94.44 100 ILE A N 1
ATOM 803 C CA . ILE A 1 100 ? 8.771 -8.507 -7.535 1.00 94.44 100 ILE A CA 1
ATOM 804 C C . ILE A 1 100 ? 9.933 -9.094 -6.731 1.00 94.44 100 ILE A C 1
ATOM 806 O O . ILE A 1 100 ? 9.732 -9.894 -5.816 1.00 94.44 100 ILE A O 1
ATOM 810 N N . LYS A 1 101 ? 11.173 -8.735 -7.069 1.00 95.12 101 LYS A N 1
ATOM 811 C CA . LYS A 1 101 ? 12.364 -9.209 -6.352 1.00 95.12 101 LYS A CA 1
ATOM 812 C C . LYS A 1 101 ? 13.020 -8.066 -5.589 1.00 95.12 101 LYS A C 1
ATOM 814 O O . LYS A 1 101 ? 13.462 -7.095 -6.201 1.00 95.12 101 LYS A O 1
ATOM 819 N N . ARG A 1 102 ? 13.165 -8.236 -4.272 1.00 94.94 102 ARG A N 1
ATOM 820 C CA . ARG A 1 102 ? 13.998 -7.380 -3.418 1.00 94.94 102 ARG A CA 1
ATOM 821 C C . ARG A 1 102 ? 15.460 -7.829 -3.493 1.00 94.94 102 ARG A C 1
ATOM 823 O O . ARG A 1 102 ? 15.779 -9.006 -3.319 1.00 94.94 102 ARG A O 1
ATOM 830 N N . LYS A 1 103 ? 16.360 -6.901 -3.803 1.00 93.50 103 LYS A N 1
ATOM 831 C CA . LYS A 1 103 ? 17.815 -7.089 -3.781 1.00 93.50 103 LYS A CA 1
ATOM 832 C C . LYS A 1 103 ? 18.358 -6.825 -2.372 1.00 93.50 103 LYS A C 1
ATOM 834 O O . LYS A 1 103 ? 17.708 -6.200 -1.541 1.00 93.50 103 LYS A O 1
ATOM 839 N N . ARG A 1 104 ? 19.581 -7.299 -2.106 1.00 90.44 104 ARG A N 1
ATOM 840 C CA . ARG A 1 10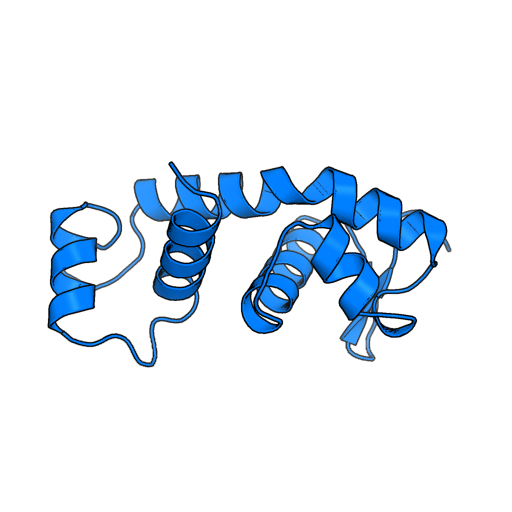4 ? 20.247 -7.153 -0.793 1.00 90.44 104 ARG A CA 1
ATOM 841 C C . ARG A 1 104 ? 20.501 -5.696 -0.393 1.00 90.44 104 ARG A C 1
ATOM 843 O O . ARG A 1 104 ? 20.593 -5.412 0.790 1.00 90.44 104 ARG A O 1
ATOM 850 N N . ASP A 1 105 ? 20.612 -4.802 -1.369 1.00 89.88 105 ASP A N 1
ATOM 851 C CA . ASP A 1 105 ? 20.779 -3.355 -1.188 1.00 89.88 105 ASP A CA 1
ATOM 852 C C . ASP A 1 105 ? 19.455 -2.623 -0.889 1.00 89.88 105 ASP A C 1
ATOM 854 O O . ASP A 1 105 ? 19.436 -1.399 -0.791 1.00 89.88 105 ASP A O 1
ATOM 858 N N . GLY A 1 106 ? 18.342 -3.355 -0.761 1.00 88.88 106 GLY A N 1
ATOM 859 C CA . GLY A 1 106 ? 17.011 -2.793 -0.540 1.00 88.88 106 GLY A CA 1
ATOM 860 C C . GLY A 1 106 ? 16.311 -2.310 -1.812 1.00 88.88 106 GLY A C 1
ATOM 861 O O . GLY A 1 106 ? 15.203 -1.788 -1.723 1.00 88.88 106 GLY A O 1
ATOM 862 N N . ASN A 1 107 ? 16.919 -2.482 -2.988 1.00 92.69 107 ASN A N 1
ATOM 863 C CA . ASN A 1 107 ? 16.293 -2.144 -4.260 1.00 92.69 107 ASN A CA 1
ATOM 864 C C . ASN A 1 107 ? 15.265 -3.209 -4.680 1.00 92.69 107 ASN A C 1
ATOM 866 O O . ASN A 1 107 ? 15.367 -4.372 -4.292 1.00 92.69 107 ASN A O 1
ATOM 870 N N . TYR A 1 108 ? 14.321 -2.839 -5.542 1.00 94.38 108 TYR A N 1
ATOM 871 C CA . TYR A 1 108 ? 13.312 -3.744 -6.089 1.00 94.38 108 TYR A CA 1
ATOM 872 C C . TYR A 1 108 ? 13.353 -3.743 -7.615 1.00 94.38 108 TYR A C 1
ATOM 874 O O . TYR A 1 108 ? 13.507 -2.691 -8.241 1.00 94.38 108 TYR A O 1
ATOM 882 N N . ILE A 1 109 ? 13.215 -4.928 -8.208 1.00 93.69 109 ILE A N 1
ATOM 883 C CA . ILE A 1 109 ? 13.238 -5.143 -9.661 1.00 93.69 109 ILE A CA 1
ATOM 884 C C . ILE A 1 109 ? 12.117 -6.104 -10.103 1.00 93.69 109 ILE A C 1
ATOM 886 O O . ILE A 1 109 ? 11.652 -6.903 -9.278 1.00 93.69 109 ILE A O 1
ATOM 890 N N . PRO A 1 110 ? 11.713 -6.090 -11.389 1.00 90.12 110 PRO A N 1
ATOM 891 C CA . PRO A 1 110 ? 10.774 -7.066 -11.936 1.00 90.12 110 PRO A CA 1
ATOM 892 C C . PRO A 1 110 ? 11.285 -8.500 -11.792 1.00 90.12 110 PRO A C 1
ATOM 894 O O . PRO A 1 110 ? 12.483 -8.785 -11.908 1.00 90.12 110 PRO A O 1
ATOM 897 N N . ARG A 1 111 ? 10.361 -9.433 -11.570 1.00 81.31 111 ARG A N 1
ATOM 898 C CA . ARG A 1 111 ? 10.673 -10.857 -11.476 1.00 81.31 111 ARG A CA 1
ATOM 899 C C . ARG A 1 111 ? 10.698 -11.467 -12.878 1.00 81.31 111 ARG A C 1
ATOM 901 O O . ARG A 1 111 ? 9.683 -11.912 -13.388 1.00 81.31 111 ARG A O 1
ATOM 908 N N . GLY A 1 112 ? 11.869 -11.465 -13.502 1.00 70.75 112 GLY A N 1
ATOM 909 C CA . GLY A 1 112 ? 12.052 -11.956 -14.876 1.00 70.75 112 GLY A CA 1
ATOM 910 C C . GLY A 1 112 ? 13.280 -11.376 -15.572 1.00 70.75 112 GLY A C 1
ATOM 911 O O . GLY A 1 112 ? 13.762 -11.942 -16.544 1.00 70.75 112 GLY A O 1
ATOM 912 N N . ILE A 1 113 ? 13.830 -10.290 -15.026 1.00 56.91 113 ILE A N 1
ATOM 913 C CA . ILE A 1 113 ? 15.086 -9.691 -15.469 1.00 56.91 113 ILE A CA 1
ATOM 914 C C . ILE A 1 113 ? 16.217 -10.300 -14.621 1.00 56.91 113 ILE A C 1
ATOM 916 O O . ILE A 1 113 ? 16.532 -9.805 -13.535 1.00 56.91 113 ILE A O 1
ATOM 920 N N . CYS A 1 114 ? 16.766 -11.425 -15.082 1.00 42.56 114 CYS A N 1
ATOM 921 C CA . CYS A 1 114 ? 18.015 -12.024 -14.599 1.00 42.56 114 CYS A CA 1
ATOM 922 C C . CYS A 1 114 ? 18.992 -12.127 -15.767 1.00 42.56 114 CYS A C 1
ATOM 924 O O . CYS A 1 114 ? 18.548 -12.573 -16.846 1.00 42.56 114 CYS A O 1
#

Foldseek 3Di:
DDPVVLLVLLCVQVPVPPDDPVRLVVCCVVVQADPVRHGDPVVVVSNVCLLVLLLVQLQVQLVVQFKCVVDVVSSCVSSVHDDPVSVLVSQVVCCVVVQWPQDPVRMIHGDPDD

Radius of gyration: 15.18 Å; chains: 1; bounding box: 36×23×40 Å

Secondary structure (DSSP, 8-state):
--HHHHHHHHHHHH--TT--HHHHHHHHHTTSB-TTSPBPHHHHHHHHHHHHHHHHHHHHHHHHHS-GGG-HHHHHHHTT---HHHHHHHHHHHHHTTSEEE-TTS-EEETT--

pLDDT: mean 90.45, std 10.83, range [42.56, 96.94]